Protein AF-A0AAW0LC11-F1 (afdb_monomer_lite)

Structure (mmCIF, N/CA/C/O backbone):
data_AF-A0AAW0LC11-F1
#
_entry.id   AF-A0AAW0LC11-F1
#
loop_
_atom_site.group_PDB
_atom_site.id
_atom_site.type_symbol
_atom_site.label_atom_id
_atom_site.label_alt_id
_atom_site.label_comp_id
_atom_site.label_asym_id
_atom_site.label_entity_id
_atom_site.label_seq_id
_atom_site.pdbx_PDB_ins_code
_atom_site.Cartn_x
_atom_site.Cartn_y
_atom_site.Cartn_z
_atom_site.occupancy
_atom_site.B_iso_or_equiv
_atom_site.auth_seq_id
_atom_site.auth_comp_id
_atom_site.auth_asym_id
_atom_site.auth_atom_id
_atom_site.pdbx_PDB_model_num
ATOM 1 N N . MET A 1 1 ? 6.332 -19.522 -12.329 1.00 46.59 1 MET A N 1
ATOM 2 C CA . MET A 1 1 ? 6.622 -18.281 -13.088 1.00 46.59 1 MET A CA 1
ATOM 3 C C . MET A 1 1 ? 7.494 -18.650 -14.279 1.00 46.59 1 MET A C 1
ATOM 5 O O . MET A 1 1 ? 8.344 -19.511 -14.119 1.00 46.59 1 MET A O 1
ATOM 9 N N . LYS A 1 2 ? 7.231 -18.092 -15.469 1.00 37.62 2 LYS A N 1
ATOM 10 C CA . LYS A 1 2 ? 7.733 -18.592 -16.768 1.00 37.62 2 LYS A CA 1
ATOM 11 C C . LYS A 1 2 ? 9.054 -17.950 -17.241 1.00 37.62 2 LYS A C 1
ATOM 13 O O . LYS A 1 2 ? 9.356 -17.996 -18.425 1.00 37.62 2 LYS A O 1
ATOM 18 N N . TYR A 1 3 ? 9.842 -17.389 -16.326 1.00 44.97 3 TYR A N 1
ATOM 19 C CA . TYR A 1 3 ? 11.202 -16.921 -16.595 1.00 44.97 3 TYR A CA 1
ATOM 20 C C . TYR A 1 3 ? 12.125 -17.413 -15.478 1.00 44.97 3 TYR A C 1
ATOM 22 O O . TYR A 1 3 ? 11.754 -17.350 -14.304 1.00 44.97 3 TYR A O 1
ATOM 30 N N . ASN A 1 4 ? 13.294 -17.942 -15.856 1.00 39.31 4 ASN A N 1
ATOM 31 C CA . ASN A 1 4 ? 14.324 -18.363 -14.909 1.00 39.31 4 ASN A CA 1
ATOM 32 C C . ASN A 1 4 ? 14.837 -17.134 -14.151 1.00 39.31 4 ASN A C 1
ATOM 34 O O . ASN A 1 4 ? 15.392 -16.215 -14.749 1.00 39.31 4 ASN A O 1
ATOM 38 N N . ILE A 1 5 ? 14.636 -17.144 -12.836 1.00 53.00 5 ILE A N 1
ATOM 39 C CA . ILE A 1 5 ? 15.193 -16.182 -11.882 1.00 53.00 5 ILE A CA 1
ATOM 40 C C . ILE A 1 5 ? 16.721 -16.282 -11.978 1.00 53.00 5 ILE A C 1
ATOM 42 O O . ILE A 1 5 ? 17.265 -17.386 -11.878 1.00 53.00 5 ILE A O 1
ATOM 46 N N . ARG A 1 6 ? 17.427 -15.168 -12.216 1.00 54.69 6 ARG A N 1
ATOM 47 C CA . ARG A 1 6 ? 18.897 -15.194 -12.225 1.00 54.69 6 ARG A CA 1
ATOM 48 C C . ARG A 1 6 ? 19.406 -15.284 -10.784 1.00 54.69 6 ARG A C 1
ATOM 50 O O . ARG A 1 6 ? 18.749 -14.768 -9.880 1.00 54.69 6 ARG A O 1
ATOM 57 N N . PRO A 1 7 ? 20.571 -15.903 -10.535 1.00 42.41 7 PRO A N 1
ATOM 58 C CA . PRO A 1 7 ? 21.178 -15.884 -9.207 1.00 42.41 7 PRO A CA 1
ATOM 59 C C . PRO A 1 7 ? 21.342 -14.436 -8.709 1.00 42.41 7 PRO A C 1
ATOM 61 O O . PRO A 1 7 ? 22.051 -13.653 -9.334 1.00 42.41 7 PRO A O 1
ATOM 64 N N . GLY A 1 8 ? 20.657 -14.082 -7.615 1.00 52.50 8 GLY A N 1
ATOM 65 C CA . GLY A 1 8 ? 20.631 -12.727 -7.040 1.00 52.50 8 GLY A CA 1
ATOM 66 C C . GLY A 1 8 ? 19.329 -11.945 -7.259 1.00 52.50 8 GLY A C 1
ATOM 67 O O . GLY A 1 8 ? 19.087 -10.975 -6.544 1.00 52.50 8 GLY A O 1
ATOM 68 N N . ASP A 1 9 ? 18.461 -12.380 -8.175 1.00 45.94 9 ASP A N 1
ATOM 69 C CA . ASP A 1 9 ? 17.125 -11.803 -8.330 1.00 45.94 9 ASP A CA 1
ATOM 70 C C . ASP A 1 9 ? 16.232 -12.288 -7.167 1.00 45.94 9 ASP A C 1
ATOM 72 O O . ASP A 1 9 ? 16.025 -13.489 -6.976 1.00 45.94 9 ASP A O 1
ATOM 76 N N . VAL A 1 10 ? 15.689 -11.363 -6.370 1.00 47.19 10 VAL A N 1
ATOM 77 C CA . VAL A 1 10 ? 14.707 -11.695 -5.326 1.00 47.19 10 VAL A CA 1
ATOM 78 C C . VAL A 1 10 ? 13.326 -11.892 -5.955 1.00 47.19 10 VAL A C 1
ATOM 80 O O . VAL A 1 10 ? 12.798 -11.017 -6.642 1.00 47.19 10 VAL A O 1
ATOM 83 N N . GLN A 1 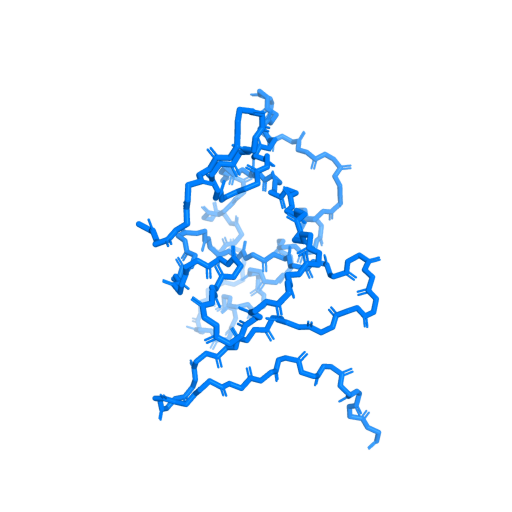11 ? 12.720 -13.060 -5.740 1.00 42.00 11 GLN A N 1
ATOM 84 C CA . GLN A 1 11 ? 11.367 -13.339 -6.207 1.00 42.00 11 GLN A CA 1
ATOM 85 C C . GLN A 1 11 ? 10.338 -12.641 -5.315 1.00 42.00 11 GLN A C 1
ATOM 87 O O . GLN A 1 11 ? 10.086 -13.090 -4.203 1.00 42.00 11 GLN A O 1
ATOM 92 N N . GLY A 1 12 ? 9.663 -11.621 -5.847 1.00 56.25 12 GLY A N 1
ATOM 93 C CA . GLY A 1 12 ? 8.412 -11.115 -5.285 1.00 56.25 12 GLY A CA 1
ATOM 94 C C . GLY A 1 12 ? 8.522 -10.420 -3.922 1.00 56.25 12 GLY A C 1
ATOM 95 O O . GLY A 1 12 ? 9.513 -10.476 -3.209 1.00 56.25 12 GLY A O 1
ATOM 96 N N . TYR A 1 13 ? 7.456 -9.696 -3.602 1.00 51.50 13 TYR A N 1
ATOM 97 C CA . TYR A 1 13 ? 7.193 -8.976 -2.356 1.00 51.50 13 TYR A CA 1
ATOM 98 C C . TYR A 1 13 ? 8.204 -7.918 -1.877 1.00 51.50 13 TYR A C 1
ATOM 100 O O . TYR A 1 13 ? 7.879 -7.198 -0.939 1.00 51.50 13 TYR A O 1
ATOM 108 N N . GLY A 1 14 ? 9.303 -7.639 -2.579 1.00 59.59 14 GLY A N 1
ATOM 109 C CA . GLY A 1 14 ? 10.234 -6.585 -2.146 1.00 59.59 14 GLY A CA 1
ATOM 110 C C . GLY A 1 14 ? 10.785 -6.847 -0.737 1.00 59.59 14 GLY A C 1
ATOM 111 O O . GLY A 1 14 ? 10.567 -7.911 -0.155 1.00 59.59 14 GLY A O 1
ATOM 112 N N . THR A 1 15 ? 11.500 -5.883 -0.167 1.00 62.97 15 THR A N 1
ATOM 113 C CA . THR A 1 15 ? 12.014 -6.026 1.199 1.00 62.97 15 THR A CA 1
ATOM 114 C C . THR A 1 15 ? 10.974 -5.491 2.174 1.00 62.97 15 THR A C 1
ATOM 116 O O . THR A 1 15 ? 10.652 -4.299 2.165 1.00 62.97 15 THR A O 1
ATOM 119 N N . VAL A 1 16 ? 10.439 -6.378 3.016 1.00 67.00 16 VAL A N 1
ATOM 120 C CA . VAL A 1 16 ? 9.625 -5.980 4.168 1.00 67.00 16 VAL A CA 1
ATOM 121 C C . VAL A 1 16 ? 10.573 -5.620 5.301 1.00 67.00 16 VAL A C 1
ATOM 123 O O . VAL A 1 16 ? 11.295 -6.475 5.811 1.00 67.00 16 VAL A O 1
ATOM 126 N N . VAL A 1 17 ? 10.565 -4.353 5.692 1.00 66.56 17 VAL A N 1
ATOM 127 C CA . VAL A 1 17 ? 11.282 -3.862 6.864 1.00 66.56 17 VAL A CA 1
ATOM 128 C C . VAL A 1 17 ? 10.307 -3.873 8.035 1.00 66.56 17 VAL A C 1
ATOM 130 O O . VAL A 1 17 ? 9.242 -3.252 7.982 1.00 66.56 17 VAL A O 1
ATOM 133 N N . ARG A 1 18 ? 10.668 -4.610 9.086 1.00 65.12 18 ARG A N 1
ATOM 134 C CA . ARG A 1 18 ? 9.960 -4.638 10.370 1.00 65.12 18 ARG A CA 1
ATOM 135 C C . ARG A 1 18 ? 10.855 -3.993 11.420 1.00 65.12 18 ARG A C 1
ATOM 137 O O . ARG A 1 18 ? 12.053 -4.251 11.433 1.00 65.12 18 ARG A O 1
ATOM 144 N N . SER A 1 19 ? 10.274 -3.148 12.262 1.00 62.22 19 SER A N 1
ATOM 145 C CA . SER A 1 19 ? 10.940 -2.620 13.455 1.00 62.22 19 SER A CA 1
ATOM 146 C C . SER A 1 19 ? 10.563 -3.503 14.638 1.00 62.22 19 SER A C 1
ATOM 148 O O . SER A 1 19 ? 9.378 -3.791 14.813 1.00 62.22 19 SER A O 1
ATOM 150 N N . ASP A 1 20 ? 11.537 -3.912 15.451 1.00 60.97 20 ASP A N 1
ATOM 151 C CA . ASP A 1 20 ? 11.297 -4.727 16.653 1.00 60.97 20 ASP A CA 1
ATOM 152 C C . ASP A 1 20 ? 10.403 -3.996 17.667 1.00 60.97 20 ASP A C 1
ATOM 154 O O . ASP A 1 20 ? 9.600 -4.614 18.359 1.00 60.97 20 ASP A O 1
ATOM 158 N N . ASN A 1 21 ? 10.467 -2.661 17.677 1.00 61.62 21 ASN A N 1
ATOM 159 C CA . ASN A 1 21 ? 9.615 -1.807 18.504 1.00 61.62 21 ASN A CA 1
ATOM 160 C C . ASN A 1 21 ? 8.304 -1.415 17.803 1.00 61.62 21 ASN A C 1
ATOM 162 O O . ASN A 1 21 ? 7.622 -0.509 18.276 1.00 61.62 21 ASN A O 1
ATOM 166 N N . GLN A 1 22 ? 8.005 -2.012 16.638 1.00 55.78 22 GLN A N 1
ATOM 167 C CA . GLN A 1 22 ? 6.844 -1.774 15.757 1.00 55.78 22 GLN A CA 1
ATOM 168 C C . GLN A 1 22 ? 6.595 -0.314 15.342 1.00 55.78 22 GLN A C 1
ATOM 170 O O . GLN A 1 22 ? 5.700 -0.023 14.555 1.00 55.78 22 GLN A O 1
ATOM 175 N N . ARG A 1 23 ? 7.446 0.606 15.791 1.00 58.09 23 ARG A N 1
ATOM 176 C CA . ARG A 1 23 ? 7.494 2.001 15.392 1.00 58.09 23 ARG A CA 1
ATOM 177 C C . ARG A 1 23 ? 8.527 2.130 14.294 1.00 58.09 23 ARG A C 1
ATOM 179 O O . ARG A 1 23 ? 9.733 2.163 14.541 1.00 58.09 23 ARG A O 1
ATOM 186 N N . LEU A 1 24 ? 8.043 2.128 13.063 1.00 61.69 24 LEU A N 1
ATOM 187 C CA . LEU A 1 24 ? 8.774 2.743 11.971 1.00 61.69 24 LEU A CA 1
ATOM 188 C C . LEU A 1 24 ? 8.350 4.215 12.019 1.00 61.69 24 LEU A C 1
ATOM 190 O O . LEU A 1 24 ? 7.195 4.531 11.753 1.00 61.69 24 LEU A O 1
ATOM 194 N N . ASP A 1 25 ? 9.257 5.091 12.446 1.00 63.09 25 ASP A N 1
ATOM 195 C CA . ASP A 1 25 ? 9.017 6.528 12.644 1.00 63.09 25 ASP A CA 1
ATOM 196 C C . ASP A 1 25 ? 9.001 7.285 11.301 1.00 63.09 25 ASP A C 1
ATOM 198 O O . ASP A 1 25 ? 9.809 8.168 11.036 1.00 63.09 25 ASP A O 1
ATOM 202 N N . TRP A 1 26 ? 8.139 6.848 10.377 1.00 61.84 26 TRP A N 1
ATOM 203 C CA . TRP A 1 26 ? 7.931 7.485 9.068 1.00 61.84 26 TRP A CA 1
ATOM 204 C C . TRP A 1 26 ? 6.648 8.322 9.041 1.00 61.84 26 TRP A C 1
ATOM 206 O O . TRP A 1 26 ? 6.057 8.519 7.982 1.00 61.84 26 TRP A O 1
ATOM 216 N N . GLU A 1 27 ? 6.204 8.790 10.211 1.00 70.94 27 GLU A N 1
ATOM 217 C CA . GLU A 1 27 ? 5.031 9.653 10.412 1.00 70.94 27 GLU A CA 1
ATOM 218 C C . GLU A 1 27 ? 3.683 9.069 9.947 1.00 70.94 27 GLU A C 1
ATOM 220 O O . GLU A 1 27 ? 2.644 9.702 10.111 1.00 70.94 27 GLU A O 1
ATOM 225 N N . SER A 1 28 ? 3.625 7.855 9.409 1.00 77.12 28 SER A N 1
ATOM 226 C CA . SER A 1 28 ? 2.370 7.295 8.894 1.00 77.12 28 SER A CA 1
ATOM 227 C C . SER A 1 28 ? 1.363 6.914 9.946 1.00 77.12 28 SER A C 1
ATOM 229 O O . SER A 1 28 ? 0.181 6.947 9.633 1.00 77.12 28 SER A O 1
ATOM 231 N N . GLN A 1 29 ? 1.775 6.643 11.185 1.00 80.12 29 GLN A N 1
ATOM 232 C CA . GLN A 1 29 ? 0.830 6.575 12.302 1.00 80.12 29 GLN A CA 1
ATOM 233 C C . GLN A 1 29 ? 0.018 7.866 12.401 1.00 80.12 29 GLN A C 1
ATOM 235 O O . GLN A 1 29 ? -1.192 7.833 12.596 1.00 80.12 29 GLN A O 1
ATOM 240 N N . ARG A 1 30 ? 0.659 9.015 12.175 1.00 84.62 30 ARG A N 1
ATOM 241 C CA . ARG A 1 30 ? -0.002 10.320 12.252 1.00 84.62 30 ARG A CA 1
ATOM 242 C C . ARG A 1 30 ? -0.996 10.552 11.124 1.00 84.62 30 ARG A C 1
ATOM 244 O O . ARG A 1 30 ? -1.858 11.409 11.268 1.00 84.62 30 ARG A O 1
ATOM 251 N N . VAL A 1 31 ? -0.872 9.819 10.018 1.00 88.81 31 VAL A N 1
ATOM 252 C CA . VAL A 1 31 ? -1.831 9.842 8.906 1.00 88.81 31 VAL A CA 1
ATOM 253 C C . VAL A 1 31 ? -2.895 8.757 9.088 1.00 88.81 31 VAL A C 1
ATOM 255 O O . VAL A 1 31 ? -4.076 9.017 8.895 1.00 88.81 31 VAL A O 1
ATOM 258 N N . ALA A 1 32 ? -2.496 7.552 9.492 1.00 90.44 32 ALA A N 1
ATOM 259 C CA . ALA A 1 32 ? -3.370 6.395 9.623 1.00 90.44 32 ALA A CA 1
ATOM 260 C C . ALA A 1 32 ? -4.384 6.550 10.762 1.00 90.44 32 ALA A C 1
ATOM 262 O O . ALA A 1 32 ? -5.555 6.255 10.552 1.00 90.44 32 ALA A O 1
ATOM 263 N N . MET A 1 33 ? -3.975 7.047 11.937 1.00 90.94 33 MET A N 1
ATOM 264 C CA . MET A 1 33 ? -4.882 7.152 13.088 1.00 90.94 33 MET A CA 1
ATOM 265 C C . MET A 1 33 ? -6.061 8.106 12.833 1.00 90.94 33 MET A C 1
ATOM 267 O O . MET A 1 33 ? -7.197 7.692 13.052 1.00 90.94 33 MET A O 1
ATOM 271 N N . PRO A 1 34 ? -5.867 9.319 12.273 1.00 92.12 34 PRO A N 1
ATOM 272 C CA . PRO A 1 34 ? -7.000 10.147 11.858 1.00 92.12 34 PRO A CA 1
ATOM 273 C C . PRO A 1 34 ? -7.891 9.485 10.798 1.00 92.12 34 PRO A C 1
ATOM 275 O O . PRO A 1 34 ? -9.109 9.617 10.861 1.00 92.12 34 PRO A O 1
ATOM 278 N N . LEU A 1 35 ? -7.312 8.753 9.834 1.00 93.12 35 LEU A N 1
ATOM 279 C CA . LEU A 1 35 ? -8.094 8.032 8.822 1.00 93.12 35 LEU A CA 1
ATOM 280 C C . LEU A 1 35 ? -8.972 6.940 9.442 1.00 93.12 35 LEU A C 1
ATOM 282 O O . LEU A 1 35 ? -10.114 6.777 9.017 1.00 93.12 35 LEU A O 1
ATOM 286 N N . PHE A 1 36 ? -8.465 6.221 10.445 1.00 93.31 36 PHE A N 1
ATOM 287 C CA . PHE A 1 36 ? -9.253 5.258 11.209 1.00 93.31 36 PHE A CA 1
ATOM 288 C C . PHE A 1 36 ? -10.418 5.930 11.941 1.00 93.31 36 PHE A C 1
ATOM 290 O O . PHE A 1 36 ? -11.539 5.433 11.841 1.00 93.31 36 PHE A O 1
ATOM 297 N N . GLY A 1 37 ? -10.195 7.089 12.567 1.00 92.38 37 GLY A N 1
ATOM 298 C CA . GLY A 1 37 ? -11.264 7.867 13.201 1.00 92.38 37 GLY A CA 1
ATOM 299 C C . GLY A 1 37 ? -12.363 8.285 12.228 1.00 92.38 37 GLY A C 1
ATOM 300 O O . GLY A 1 37 ? -13.538 7.998 12.459 1.00 92.38 37 GLY A O 1
ATOM 301 N N . TYR A 1 38 ? -11.991 8.862 11.080 1.00 93.00 38 TYR A N 1
ATOM 302 C CA . TYR A 1 38 ? -12.963 9.224 10.042 1.00 93.00 38 TYR A CA 1
ATOM 303 C C . TYR A 1 38 ? -13.710 8.009 9.483 1.00 93.00 38 TYR A C 1
ATOM 305 O O . TYR A 1 38 ? -14.906 8.091 9.205 1.00 93.00 38 TYR A O 1
ATOM 313 N N . LEU A 1 39 ? -13.030 6.871 9.319 1.00 92.38 39 LEU A N 1
ATOM 314 C CA . LEU A 1 39 ? -13.675 5.637 8.882 1.00 92.38 39 LEU A CA 1
ATOM 315 C C . LEU A 1 39 ? -14.679 5.130 9.926 1.00 92.38 39 LEU A C 1
ATOM 317 O O . LEU A 1 39 ? -15.754 4.670 9.551 1.00 92.38 39 LEU A O 1
ATOM 321 N N . GLY A 1 40 ? -14.349 5.239 11.214 1.00 91.94 40 GLY A N 1
ATOM 322 C CA . GLY A 1 40 ? -15.255 4.918 12.315 1.00 91.94 40 GLY A CA 1
ATOM 323 C C . GLY A 1 40 ? -16.530 5.756 12.267 1.00 91.94 40 GLY A C 1
ATOM 324 O O . GLY A 1 40 ? -17.624 5.197 12.281 1.00 91.94 40 GLY A O 1
ATOM 325 N N . GLU A 1 41 ? -16.398 7.075 12.111 1.00 90.50 41 GLU A N 1
ATOM 326 C CA . GLU A 1 41 ? -17.547 7.980 11.977 1.00 90.50 41 GLU A CA 1
ATOM 327 C C . GLU A 1 41 ? -18.418 7.652 10.755 1.00 90.50 41 GLU A C 1
ATOM 329 O O . GLU A 1 41 ? -19.644 7.592 10.862 1.00 90.50 41 GLU A O 1
ATOM 334 N N . LEU A 1 42 ? -17.802 7.399 9.593 1.00 93.00 42 LEU A N 1
ATOM 335 C CA . LEU A 1 42 ? -18.517 7.058 8.356 1.00 93.00 42 LEU A CA 1
ATOM 336 C C . LEU A 1 42 ? -19.295 5.741 8.449 1.00 93.00 42 LEU A C 1
ATOM 338 O O . LEU A 1 42 ? -20.287 5.566 7.744 1.00 93.00 42 LEU A O 1
ATOM 342 N N . LEU A 1 43 ? -18.839 4.818 9.293 1.00 92.56 43 LEU A N 1
ATOM 343 C CA . LEU A 1 43 ? -19.498 3.540 9.548 1.00 92.56 43 LEU A CA 1
ATOM 344 C C . LEU A 1 43 ? -20.510 3.614 10.703 1.00 92.56 43 LEU A C 1
ATOM 346 O O . LEU A 1 43 ? -20.951 2.572 11.181 1.00 92.56 43 LEU A O 1
ATOM 350 N N . GLU A 1 44 ? -20.876 4.825 11.142 1.00 91.94 44 GLU A N 1
ATOM 351 C CA . GLU A 1 44 ? -21.779 5.078 12.276 1.00 91.94 44 GLU A CA 1
ATOM 352 C C . GLU A 1 44 ? -21.264 4.486 13.606 1.00 91.94 44 GLU A C 1
ATOM 354 O O . GLU A 1 44 ? -22.029 4.254 14.547 1.00 91.94 44 GLU A O 1
ATOM 359 N N . GLY A 1 45 ? -19.952 4.251 13.693 1.00 86.19 45 GLY A N 1
ATOM 360 C CA . GLY A 1 45 ? -19.254 3.859 14.911 1.00 86.19 45 GLY A CA 1
ATOM 361 C C . GLY A 1 45 ? -18.994 5.048 15.835 1.00 86.19 45 GLY A C 1
ATOM 362 O O . GLY A 1 45 ? -19.248 6.209 15.499 1.00 86.19 45 GLY A O 1
ATOM 363 N N . LYS A 1 46 ? -18.470 4.773 17.033 1.00 85.19 46 LYS A N 1
ATOM 364 C CA . LYS A 1 46 ? -18.036 5.844 17.938 1.00 85.19 46 LYS A CA 1
ATOM 365 C C . LYS A 1 46 ? -16.664 6.358 17.514 1.00 85.19 46 LYS A C 1
ATOM 367 O O . LYS A 1 46 ? -15.761 5.573 17.239 1.00 85.19 46 LYS A O 1
ATOM 372 N N . MET A 1 47 ? -16.493 7.678 17.534 1.00 78.56 47 MET A N 1
ATOM 373 C CA . MET A 1 47 ? -15.173 8.300 17.397 1.00 78.56 47 MET A CA 1
ATOM 374 C C . MET A 1 47 ? -14.225 7.725 18.462 1.00 78.56 47 MET A C 1
ATOM 376 O O . MET A 1 47 ? -14.603 7.662 19.636 1.00 78.56 47 MET A O 1
ATOM 380 N N . GLY A 1 48 ? -13.029 7.290 18.061 1.00 84.25 48 GLY A N 1
ATOM 381 C CA . GLY A 1 48 ? -12.057 6.625 18.931 1.00 84.25 48 GLY A CA 1
ATOM 382 C C . GLY A 1 48 ? -12.096 5.092 18.892 1.00 84.25 48 GLY A C 1
ATOM 383 O O . GLY A 1 48 ? -11.087 4.470 19.198 1.00 84.25 48 GLY A O 1
ATOM 384 N N . GLU A 1 49 ? -13.206 4.459 18.493 1.00 89.88 49 GLU A N 1
ATOM 385 C CA . GLU A 1 49 ? -13.342 2.989 18.542 1.00 89.88 49 GLU A CA 1
ATOM 386 C C . GLU A 1 49 ? -12.429 2.281 17.530 1.00 89.88 49 GLU A C 1
ATOM 388 O O . GLU A 1 49 ? -11.799 1.268 17.834 1.00 89.88 49 GLU A O 1
ATOM 393 N N . MET A 1 50 ? -12.327 2.833 16.320 1.00 90.81 50 MET A N 1
ATOM 394 C CA . MET A 1 50 ? -11.396 2.340 15.307 1.00 90.81 50 MET A CA 1
ATOM 395 C C . MET A 1 50 ? -9.949 2.605 15.719 1.00 90.81 50 MET A C 1
ATOM 397 O O . MET A 1 50 ? -9.085 1.759 15.520 1.00 90.81 50 MET A O 1
ATOM 401 N N . GLU A 1 51 ? -9.666 3.763 16.304 1.00 91.62 51 GLU A N 1
ATOM 402 C CA . GLU A 1 51 ? -8.333 4.107 16.777 1.00 91.62 51 GLU A CA 1
ATOM 403 C C . GLU A 1 51 ? -7.867 3.153 17.882 1.00 91.62 51 GLU A C 1
ATOM 405 O O . GLU A 1 51 ? -6.780 2.595 17.766 1.00 91.62 51 GLU A O 1
ATOM 410 N N . GLU A 1 52 ? -8.706 2.880 18.883 1.00 91.06 52 GLU A N 1
ATOM 411 C CA . GLU A 1 52 ? -8.429 1.898 19.941 1.00 91.06 52 GLU A CA 1
ATOM 412 C C . GLU A 1 52 ? -8.180 0.491 19.368 1.00 91.06 52 GLU A C 1
ATOM 414 O O . GLU A 1 52 ? -7.301 -0.231 19.832 1.00 91.06 52 GLU A O 1
ATOM 419 N N . LEU A 1 53 ? -8.894 0.093 18.307 1.00 90.12 53 LEU A N 1
ATOM 420 C CA . LEU A 1 53 ? -8.678 -1.206 17.659 1.00 90.12 53 LEU A CA 1
ATOM 421 C C . LEU A 1 53 ? -7.289 -1.327 17.000 1.00 90.12 53 LEU A C 1
ATOM 423 O O . LEU A 1 53 ? -6.755 -2.434 16.888 1.00 90.12 53 LEU A O 1
ATOM 427 N N . PHE A 1 54 ? -6.714 -0.213 16.539 1.00 88.81 54 PHE A N 1
ATOM 428 C CA . PHE A 1 54 ? -5.475 -0.193 15.756 1.00 88.81 54 PHE A CA 1
ATOM 429 C C . PHE A 1 54 ? -4.273 0.456 16.471 1.00 88.81 54 PHE A C 1
ATOM 431 O O . PHE A 1 54 ? -3.175 0.423 15.910 1.00 88.81 54 PHE A O 1
ATOM 438 N N . GLU A 1 55 ? -4.431 0.994 17.686 1.00 85.81 55 GLU A N 1
ATOM 439 C CA . GLU A 1 55 ? -3.389 1.749 18.410 1.00 85.81 55 GLU A CA 1
ATOM 440 C C . GLU A 1 55 ? -2.103 0.943 18.664 1.00 85.81 55 GLU A C 1
ATOM 442 O O . GLU A 1 55 ? -1.002 1.440 18.418 1.00 85.81 55 GLU A O 1
ATOM 447 N N . ASP A 1 56 ? -2.251 -0.328 19.044 1.00 83.00 56 ASP A N 1
ATOM 448 C CA . ASP A 1 56 ? -1.160 -1.288 19.272 1.00 83.00 56 ASP A CA 1
ATOM 449 C C . ASP A 1 56 ? -0.992 -2.261 18.087 1.00 83.00 56 ASP A C 1
ATOM 451 O O . ASP A 1 56 ? -0.408 -3.345 18.195 1.00 83.00 56 ASP A O 1
ATOM 455 N N . GLY A 1 57 ? -1.539 -1.894 16.925 1.00 81.25 57 GLY A N 1
ATOM 456 C CA . GLY A 1 57 ? -1.478 -2.694 15.711 1.00 81.25 57 GLY A CA 1
ATOM 457 C C . GLY A 1 57 ? -0.059 -2.819 15.148 1.00 81.25 57 GLY A C 1
ATOM 458 O O . GLY A 1 57 ? 0.739 -1.881 15.165 1.00 81.25 57 GLY A O 1
ATOM 459 N N . MET A 1 58 ? 0.243 -3.980 14.556 1.00 82.88 58 MET A N 1
ATOM 460 C CA . MET A 1 58 ? 1.517 -4.199 13.867 1.00 82.88 58 MET A CA 1
ATOM 461 C C . MET A 1 58 ? 1.670 -3.274 12.661 1.00 82.88 58 MET 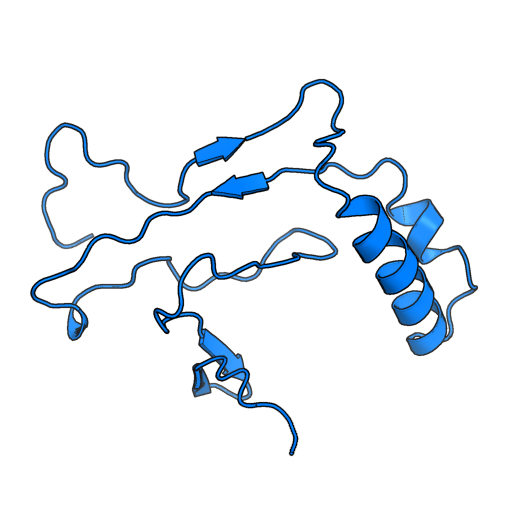A C 1
ATOM 463 O O . MET A 1 58 ? 0.796 -3.210 11.796 1.00 82.88 58 MET A O 1
ATOM 467 N N . GLN A 1 59 ? 2.846 -2.661 12.539 1.00 82.50 59 GLN A N 1
ATOM 468 C CA . GLN A 1 59 ? 3.199 -1.834 11.389 1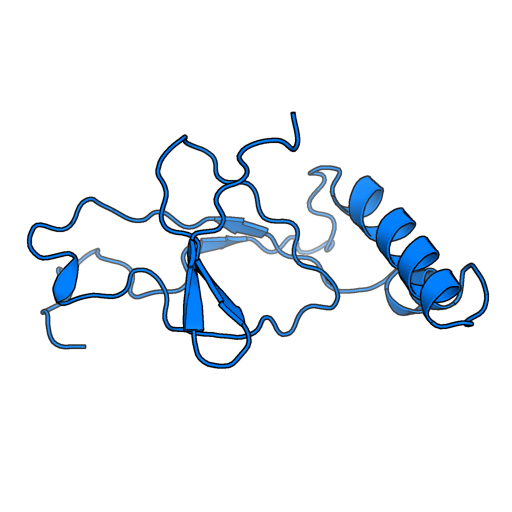.00 82.50 59 GLN A CA 1
ATOM 469 C C . GLN A 1 59 ? 4.466 -2.340 10.720 1.00 82.50 59 GLN A C 1
ATOM 471 O O . GLN A 1 59 ? 5.435 -2.745 11.365 1.00 82.50 59 GLN A O 1
ATOM 476 N N . TYR A 1 60 ? 4.458 -2.317 9.393 1.00 81.25 60 TYR A N 1
ATOM 477 C CA . TYR A 1 60 ? 5.609 -2.676 8.583 1.00 81.25 60 TYR A CA 1
ATOM 478 C C . TYR A 1 60 ? 5.655 -1.807 7.335 1.00 81.25 60 TYR A C 1
ATOM 480 O O . TYR A 1 60 ? 4.628 -1.371 6.816 1.00 81.25 60 TYR A O 1
ATOM 488 N N . VAL A 1 61 ? 6.865 -1.580 6.837 1.00 84.06 61 VAL A N 1
ATOM 489 C CA . VAL A 1 61 ? 7.087 -0.887 5.570 1.00 84.06 61 VAL A CA 1
ATOM 490 C C . VAL A 1 61 ? 7.539 -1.910 4.548 1.00 84.06 61 VAL A C 1
ATOM 492 O O . VAL A 1 61 ? 8.396 -2.753 4.815 1.00 84.06 61 VAL A O 1
ATOM 495 N N . ARG A 1 62 ? 6.965 -1.829 3.352 1.00 84.44 62 ARG A N 1
ATOM 496 C CA . ARG A 1 62 ? 7.339 -2.668 2.219 1.00 84.44 62 ARG A CA 1
ATOM 497 C C . ARG A 1 62 ? 7.920 -1.794 1.118 1.00 84.44 62 ARG A C 1
ATOM 499 O O . ARG A 1 62 ? 7.187 -1.090 0.431 1.00 84.44 62 ARG A O 1
ATOM 506 N N . MET A 1 63 ? 9.233 -1.875 0.921 1.00 85.12 63 MET A N 1
ATOM 507 C CA . MET A 1 63 ? 9.901 -1.207 -0.195 1.00 85.12 63 MET A CA 1
ATOM 508 C C . MET A 1 63 ? 9.955 -2.159 -1.386 1.00 85.12 63 MET A C 1
ATOM 510 O O . MET A 1 63 ? 10.480 -3.270 -1.282 1.00 85.12 63 MET A O 1
ATOM 514 N N . THR A 1 64 ? 9.402 -1.736 -2.524 1.00 85.56 64 THR A N 1
ATOM 515 C CA . THR A 1 64 ? 9.366 -2.564 -3.736 1.00 85.56 64 THR A CA 1
ATOM 516 C C . THR A 1 64 ? 10.039 -1.854 -4.897 1.00 85.56 64 THR A C 1
ATOM 518 O O . THR A 1 64 ? 9.718 -0.708 -5.190 1.00 85.56 64 THR A O 1
ATOM 521 N N . TYR A 1 65 ? 10.949 -2.558 -5.568 1.00 85.94 65 TYR A N 1
ATOM 522 C CA . TYR A 1 65 ? 11.609 -2.102 -6.784 1.00 85.94 65 TYR A CA 1
ATOM 523 C C . TYR A 1 65 ? 11.175 -2.980 -7.959 1.00 85.94 65 TYR A C 1
ATOM 525 O O . TYR A 1 65 ? 11.302 -4.204 -7.897 1.00 85.94 65 TYR A O 1
ATOM 533 N N . TYR A 1 66 ? 10.670 -2.352 -9.019 1.00 87.75 66 TYR A N 1
ATOM 534 C CA . TYR A 1 66 ? 10.257 -3.024 -10.248 1.00 87.75 66 TYR A CA 1
ATOM 535 C C . TYR A 1 66 ? 11.227 -2.639 -11.378 1.00 87.75 66 TYR A C 1
ATOM 537 O O . TYR A 1 66 ? 11.159 -1.510 -11.868 1.00 87.75 66 TYR A O 1
ATOM 545 N N . PRO A 1 67 ? 12.159 -3.521 -11.780 1.00 86.12 67 PRO A N 1
ATOM 546 C CA . PRO A 1 67 ? 13.093 -3.220 -12.862 1.00 86.12 67 PRO A CA 1
ATOM 547 C C . PRO A 1 67 ? 12.379 -3.156 -14.227 1.00 86.12 67 PRO A C 1
ATOM 549 O O . PRO A 1 67 ? 11.363 -3.833 -14.413 1.00 86.12 67 PRO A O 1
ATOM 552 N N . PRO A 1 68 ? 12.926 -2.419 -15.215 1.00 86.81 68 PRO A N 1
ATOM 553 C CA . PRO A 1 68 ? 12.434 -2.459 -16.591 1.00 86.81 68 PRO A CA 1
ATOM 554 C C . PRO A 1 68 ? 12.397 -3.890 -17.143 1.00 86.81 68 PRO A C 1
ATOM 556 O O . PRO A 1 68 ? 13.351 -4.656 -16.981 1.00 86.81 68 PRO A O 1
ATOM 559 N N . CYS A 1 69 ? 11.309 -4.245 -17.825 1.00 84.00 69 CYS A N 1
ATOM 560 C CA . CYS A 1 69 ? 11.118 -5.562 -18.429 1.00 84.00 69 CYS A CA 1
ATOM 561 C C . CYS A 1 69 ? 11.035 -5.438 -19.960 1.00 84.00 69 CYS A C 1
ATOM 563 O O . CYS A 1 69 ? 10.267 -4.605 -20.434 1.00 84.00 69 CYS A O 1
ATOM 565 N N . PRO A 1 70 ? 11.762 -6.261 -20.745 1.00 87.69 70 PRO A N 1
ATOM 566 C CA . PRO A 1 70 ? 11.655 -6.258 -22.210 1.00 87.69 70 PRO A CA 1
ATOM 567 C C . PRO A 1 70 ? 10.320 -6.786 -22.758 1.00 87.69 70 PRO A C 1
ATOM 569 O O . PRO A 1 70 ? 10.014 -6.541 -23.919 1.00 87.69 70 PRO A O 1
ATOM 572 N N . GLN A 1 71 ? 9.566 -7.545 -21.953 1.00 90.38 71 GLN A N 1
ATOM 573 C CA . GLN A 1 71 ? 8.283 -8.160 -22.327 1.00 90.38 71 GLN A CA 1
ATOM 574 C C . GLN A 1 71 ? 7.225 -7.903 -21.234 1.00 90.38 71 GLN A C 1
ATOM 576 O O . GLN A 1 71 ? 6.777 -8.848 -20.573 1.00 90.38 71 GLN A O 1
ATOM 581 N N . PRO A 1 72 ? 6.877 -6.632 -20.954 1.00 84.50 72 PRO A N 1
ATOM 582 C CA . PRO A 1 72 ? 5.995 -6.264 -19.844 1.00 84.50 72 PRO A CA 1
ATOM 583 C C . PRO A 1 72 ? 4.588 -6.872 -19.958 1.00 84.50 72 PRO A C 1
ATOM 585 O O . PRO A 1 72 ? 3.949 -7.120 -18.944 1.00 84.50 72 PRO A O 1
ATOM 588 N N . GLU A 1 73 ? 4.123 -7.182 -21.168 1.00 86.50 73 GLU A N 1
ATOM 589 C CA . GLU A 1 73 ? 2.841 -7.836 -21.446 1.00 86.50 73 GLU A CA 1
ATOM 590 C C . GLU A 1 73 ? 2.784 -9.311 -21.010 1.00 86.50 73 GLU A C 1
ATOM 592 O O . GLU A 1 73 ? 1.703 -9.882 -20.867 1.00 86.50 73 GLU A O 1
ATOM 597 N N . MET A 1 74 ? 3.945 -9.931 -20.778 1.00 85.81 74 MET A N 1
ATOM 598 C CA . MET A 1 74 ? 4.074 -11.345 -20.410 1.00 85.81 74 MET A CA 1
ATOM 599 C C . MET A 1 74 ? 4.287 -11.562 -18.907 1.00 85.81 74 MET A C 1
ATOM 601 O O . MET A 1 74 ? 4.353 -12.709 -18.448 1.00 85.81 74 MET A O 1
ATOM 605 N N . VAL A 1 75 ? 4.427 -10.483 -18.133 1.00 83.12 75 VAL A N 1
ATOM 606 C CA . VAL A 1 75 ? 4.750 -10.529 -16.704 1.00 83.12 75 VAL A CA 1
ATOM 607 C C . VAL A 1 75 ? 3.839 -9.611 -15.896 1.00 83.12 75 VAL A C 1
ATOM 609 O O . VAL A 1 75 ? 3.184 -8.721 -16.419 1.00 83.12 75 VAL A O 1
ATOM 612 N N . VAL A 1 76 ? 3.808 -9.829 -14.584 1.00 84.94 76 VAL A N 1
ATOM 613 C CA . VAL A 1 76 ? 3.166 -8.921 -13.631 1.00 84.94 76 VAL A CA 1
ATOM 614 C C . VAL A 1 76 ? 4.185 -8.624 -12.537 1.00 84.94 76 VAL A C 1
ATOM 616 O O . VAL A 1 76 ? 4.779 -9.559 -11.998 1.00 84.94 76 VAL A O 1
ATOM 619 N N . GLY A 1 77 ? 4.399 -7.342 -12.221 1.00 85.19 77 GLY A N 1
ATOM 620 C CA . GLY A 1 77 ? 5.385 -6.922 -11.217 1.00 85.19 77 GLY A CA 1
ATOM 621 C C . GLY A 1 77 ? 5.070 -7.445 -9.812 1.00 85.19 77 GLY A C 1
ATOM 622 O O . GLY A 1 77 ? 5.950 -7.961 -9.126 1.00 85.19 77 GLY A O 1
ATOM 623 N N . VAL A 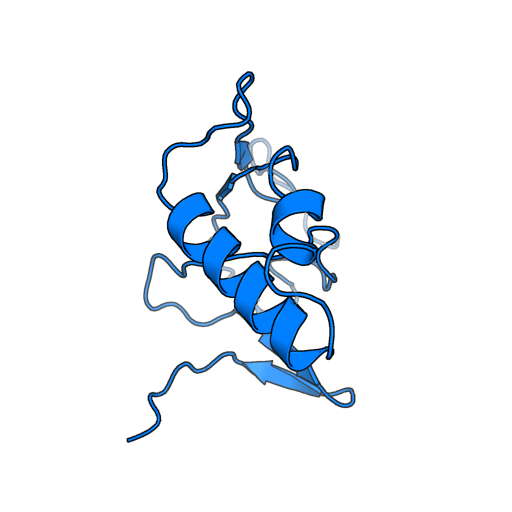1 78 ? 3.802 -7.368 -9.400 1.00 86.06 78 VAL A N 1
ATOM 624 C CA . VAL A 1 78 ? 3.284 -7.964 -8.162 1.00 86.06 78 VAL A CA 1
ATOM 625 C C . VAL A 1 78 ? 1.996 -8.722 -8.460 1.00 86.06 78 VAL A C 1
ATOM 627 O O . VAL A 1 78 ? 1.110 -8.220 -9.148 1.00 86.06 78 VAL A O 1
ATOM 630 N N . THR A 1 79 ? 1.891 -9.958 -7.975 1.00 86.12 79 THR A N 1
ATOM 631 C CA . THR A 1 79 ? 0.675 -10.755 -8.158 1.00 86.12 79 THR A CA 1
ATOM 632 C C . THR A 1 79 ? -0.519 -10.021 -7.562 1.00 86.12 79 THR A C 1
ATOM 634 O O . THR A 1 79 ? -0.439 -9.524 -6.447 1.00 86.12 79 THR A O 1
ATOM 637 N N . ARG A 1 80 ? -1.637 -10.017 -8.291 1.00 88.50 80 ARG A N 1
ATOM 638 C CA . ARG A 1 80 ? -2.924 -9.474 -7.837 1.00 88.50 80 ARG A CA 1
ATOM 639 C C . ARG A 1 80 ? -3.251 -9.984 -6.430 1.00 88.50 80 ARG A C 1
ATOM 641 O O . ARG A 1 80 ? -3.395 -11.194 -6.248 1.00 88.50 80 ARG A O 1
ATOM 648 N N . ASN A 1 81 ? -3.395 -9.071 -5.480 1.00 90.56 81 ASN A N 1
ATOM 649 C CA . ASN A 1 81 ? -3.718 -9.375 -4.094 1.00 90.56 81 ASN A CA 1
ATOM 650 C C . ASN A 1 81 ? -4.635 -8.296 -3.504 1.00 90.56 81 ASN A C 1
ATOM 652 O O . ASN A 1 81 ? -4.722 -7.188 -4.029 1.00 90.56 81 ASN A O 1
ATOM 656 N N . SER A 1 82 ? -5.298 -8.647 -2.407 1.00 92.38 82 SER A N 1
ATOM 657 C CA . SER A 1 82 ? -5.813 -7.679 -1.441 1.00 92.38 82 SER A CA 1
ATOM 658 C C . SER A 1 82 ? -4.838 -7.628 -0.274 1.00 92.38 82 SER A C 1
ATOM 660 O O . SER A 1 82 ? -4.180 -8.631 0.027 1.00 92.38 82 SER A O 1
ATOM 662 N N . ASP A 1 83 ? -4.712 -6.467 0.352 1.00 90.75 83 ASP A N 1
ATOM 663 C CA . ASP A 1 83 ? -3.891 -6.340 1.546 1.00 90.75 83 ASP A CA 1
ATOM 664 C C . ASP A 1 83 ? -4.635 -6.919 2.750 1.00 90.75 83 ASP A C 1
ATOM 666 O O . ASP A 1 83 ? -5.857 -6.834 2.846 1.00 90.75 83 ASP A O 1
ATOM 670 N N . ALA A 1 84 ? -3.883 -7.538 3.659 1.00 89.44 84 ALA A N 1
ATOM 671 C CA . ALA A 1 84 ? -4.412 -8.057 4.920 1.00 89.44 84 ALA A CA 1
ATOM 672 C C . ALA A 1 84 ? -4.333 -7.028 6.065 1.00 89.44 84 ALA A C 1
ATOM 674 O O . ALA A 1 84 ? -4.783 -7.310 7.172 1.00 89.44 84 ALA A O 1
ATOM 675 N N . ALA A 1 85 ? -3.715 -5.870 5.817 1.00 89.00 85 ALA A N 1
ATOM 676 C CA . ALA A 1 85 ? -3.619 -4.775 6.775 1.00 89.00 85 ALA A CA 1
ATOM 677 C C . ALA A 1 85 ? -4.949 -4.010 6.870 1.00 89.00 85 ALA A C 1
ATOM 679 O O . ALA A 1 85 ? -5.732 -4.016 5.922 1.00 89.00 85 ALA A O 1
ATOM 680 N N . GLY A 1 86 ? -5.174 -3.315 7.992 1.00 90.56 86 GLY A N 1
ATOM 681 C CA . GLY A 1 86 ? -6.336 -2.432 8.150 1.00 90.56 86 GLY A CA 1
ATOM 682 C C . GLY A 1 86 ? -6.318 -1.267 7.156 1.00 90.56 86 GLY A C 1
ATOM 683 O O . GLY A 1 86 ? -7.284 -1.057 6.431 1.00 90.56 86 GLY A O 1
ATOM 684 N N . ILE A 1 87 ? -5.191 -0.551 7.075 1.00 91.12 87 ILE A N 1
ATOM 685 C CA . ILE A 1 87 ? -4.940 0.507 6.087 1.00 91.12 87 ILE A CA 1
ATOM 686 C C . ILE A 1 87 ? -3.526 0.340 5.522 1.00 91.12 87 ILE A C 1
ATOM 688 O O . ILE A 1 87 ? -2.569 0.133 6.270 1.00 91.12 87 ILE A O 1
ATOM 692 N N . THR A 1 88 ? -3.396 0.496 4.203 1.00 91.69 88 THR A N 1
ATOM 693 C CA . THR A 1 88 ? -2.109 0.628 3.509 1.00 91.69 88 THR A CA 1
ATOM 694 C C . THR A 1 88 ? -1.975 2.046 2.963 1.00 91.69 88 THR A C 1
ATOM 696 O O . THR A 1 88 ? -2.799 2.487 2.167 1.00 91.69 88 THR A O 1
ATOM 699 N N . ILE A 1 89 ? -0.907 2.748 3.345 1.00 90.88 89 ILE A N 1
ATOM 700 C CA . ILE A 1 89 ? -0.529 4.033 2.746 1.00 90.88 89 ILE A CA 1
ATOM 701 C C . ILE A 1 89 ? 0.569 3.748 1.720 1.00 90.88 89 ILE A C 1
ATOM 703 O O . ILE A 1 89 ? 1.662 3.306 2.079 1.00 90.88 89 ILE A O 1
ATOM 707 N N . LEU A 1 90 ? 0.269 3.975 0.441 1.00 91.19 90 LEU A N 1
ATOM 708 C CA . LEU A 1 90 ? 1.189 3.731 -0.667 1.00 91.19 90 LEU A CA 1
ATOM 709 C C . LEU A 1 90 ? 1.787 5.049 -1.165 1.00 91.19 90 LEU A C 1
ATOM 711 O O . LEU A 1 90 ? 1.063 5.999 -1.445 1.00 91.19 90 LEU A O 1
ATOM 715 N N . HIS A 1 91 ? 3.108 5.084 -1.335 1.00 89.50 91 HIS A N 1
ATOM 716 C CA . HIS A 1 91 ? 3.805 6.198 -1.970 1.00 89.50 91 HIS A CA 1
ATOM 717 C C . HIS A 1 91 ? 4.562 5.712 -3.212 1.00 89.50 91 HIS A C 1
ATOM 719 O O . HIS A 1 91 ? 5.477 4.891 -3.108 1.00 89.50 91 HIS A O 1
ATOM 725 N N . GLN A 1 92 ? 4.188 6.214 -4.392 1.00 89.31 92 GLN A N 1
ATOM 726 C CA . GLN A 1 92 ? 4.928 5.977 -5.633 1.00 89.31 92 GLN A CA 1
ATOM 727 C C . GLN A 1 92 ? 6.120 6.936 -5.697 1.00 89.31 92 GLN A C 1
ATOM 729 O O . GLN A 1 92 ? 5.980 8.115 -6.002 1.00 89.31 92 GLN A O 1
ATOM 734 N N . VAL A 1 93 ? 7.306 6.410 -5.381 1.00 89.00 93 VAL A N 1
ATOM 735 C CA . VAL A 1 93 ? 8.556 7.185 -5.242 1.00 89.00 93 VAL A CA 1
ATOM 736 C C . VAL A 1 93 ? 9.027 7.868 -6.529 1.00 89.00 93 VAL A C 1
ATOM 738 O O . VAL A 1 93 ? 9.866 8.763 -6.483 1.00 89.00 93 VAL A O 1
ATOM 741 N N . ASN A 1 94 ? 8.536 7.430 -7.685 1.00 85.81 94 ASN A N 1
ATOM 742 C CA . ASN A 1 94 ? 8.827 8.029 -8.977 1.00 85.81 94 ASN A CA 1
ATOM 743 C C . ASN A 1 94 ? 7.533 8.166 -9.792 1.00 85.81 94 ASN A C 1
ATOM 745 O O . ASN A 1 94 ? 6.528 7.527 -9.498 1.00 85.81 94 ASN A O 1
ATOM 749 N N . GLY A 1 95 ? 7.565 8.991 -10.839 1.00 85.56 95 GLY A N 1
ATOM 750 C CA . GLY A 1 95 ? 6.422 9.202 -11.735 1.00 85.56 95 GLY A CA 1
ATOM 751 C C . GLY A 1 95 ? 6.169 8.053 -12.716 1.00 85.56 95 GLY A C 1
ATOM 752 O O . GLY A 1 95 ? 5.676 8.301 -13.811 1.00 85.56 95 GLY A O 1
ATOM 753 N N . VAL A 1 96 ? 6.576 6.822 -12.387 1.00 88.69 96 VAL A N 1
ATOM 754 C CA . VAL A 1 96 ? 6.330 5.651 -13.234 1.00 88.69 96 VAL A CA 1
ATOM 755 C C . VAL A 1 96 ? 4.986 5.041 -12.848 1.00 88.69 96 VAL A C 1
ATOM 757 O O . VAL A 1 96 ? 4.780 4.603 -11.715 1.00 88.69 96 VAL A O 1
ATOM 760 N N . GLU A 1 97 ? 4.071 5.005 -13.812 1.00 89.69 97 GLU A N 1
ATOM 761 C CA . GLU A 1 97 ? 2.760 4.377 -13.663 1.00 89.69 97 GLU A CA 1
ATOM 762 C C . GLU A 1 97 ? 2.871 2.846 -13.583 1.00 89.69 97 GLU A C 1
ATOM 764 O O . GLU A 1 97 ? 3.809 2.234 -14.099 1.00 89.69 97 GLU A O 1
ATOM 769 N N . GLY A 1 98 ? 1.890 2.204 -12.946 1.00 89.06 98 GLY A N 1
ATOM 770 C CA . GLY A 1 98 ? 1.842 0.741 -12.862 1.00 89.06 98 GLY A CA 1
ATOM 771 C C . GLY A 1 98 ? 0.975 0.192 -11.736 1.00 89.06 98 GLY A C 1
ATOM 772 O O . GLY A 1 98 ? 0.627 -0.988 -11.761 1.00 89.06 98 GLY A O 1
ATOM 773 N N . PHE A 1 99 ? 0.595 1.025 -10.762 1.00 91.88 99 PHE A N 1
ATOM 774 C CA . PHE A 1 99 ? -0.388 0.634 -9.760 1.00 91.88 99 PHE A CA 1
ATOM 775 C C . PHE A 1 99 ? -1.782 0.561 -10.393 1.00 91.88 99 PHE A C 1
ATOM 777 O O . PHE A 1 99 ? -2.194 1.452 -11.139 1.00 91.88 99 PHE A O 1
ATOM 784 N N . GLN A 1 100 ? -2.484 -0.541 -10.137 1.00 93.00 100 GLN A N 1
ATOM 785 C CA . GLN A 1 100 ? -3.804 -0.804 -10.694 1.00 93.00 100 GLN A CA 1
ATOM 786 C C . GLN A 1 100 ? -4.749 -1.318 -9.615 1.00 93.00 100 GLN A C 1
ATOM 788 O O . GLN A 1 100 ? -4.374 -2.164 -8.801 1.00 93.00 100 GLN A O 1
ATOM 793 N N . ILE A 1 101 ? -6.002 -0.871 -9.676 1.00 93.62 101 ILE A N 1
ATOM 794 C CA . ILE A 1 101 ? -7.077 -1.293 -8.777 1.00 93.62 101 ILE A CA 1
ATOM 795 C C . ILE A 1 101 ? -8.150 -2.011 -9.593 1.00 93.62 101 ILE A C 1
ATOM 797 O O . ILE A 1 101 ? -8.547 -1.567 -10.675 1.00 93.62 101 ILE A O 1
ATOM 801 N N . LYS A 1 102 ? -8.638 -3.138 -9.065 1.00 93.75 102 LYS A N 1
ATOM 802 C CA . LYS A 1 102 ? -9.747 -3.873 -9.671 1.00 93.75 102 LYS A CA 1
ATOM 803 C C . LYS A 1 102 ? -11.079 -3.370 -9.124 1.00 93.75 102 LYS A C 1
ATOM 805 O O . LYS A 1 102 ? -11.363 -3.562 -7.946 1.00 93.75 102 LYS A O 1
ATOM 810 N N . LYS A 1 103 ? -11.914 -2.807 -9.993 1.00 93.12 103 LYS A N 1
ATOM 811 C CA . LYS A 1 103 ? -13.279 -2.368 -9.682 1.00 93.12 103 LYS A CA 1
ATOM 812 C C . LYS A 1 103 ? -14.240 -2.970 -10.702 1.00 93.12 103 LYS A C 1
ATOM 814 O O . LYS A 1 103 ? -13.953 -2.945 -11.894 1.00 93.12 103 LYS A O 1
ATOM 819 N N . ASP A 1 104 ? -15.327 -3.580 -10.231 1.00 95.31 104 ASP A N 1
ATOM 820 C CA . ASP A 1 104 ? -16.375 -4.177 -11.078 1.00 95.31 104 ASP A CA 1
ATOM 821 C C . ASP A 1 104 ? -15.839 -5.149 -12.148 1.00 95.31 104 ASP A C 1
ATOM 823 O O . ASP A 1 104 ? -16.291 -5.195 -13.288 1.00 95.31 104 ASP A O 1
ATOM 827 N N . GLY A 1 105 ? -14.819 -5.935 -11.788 1.00 92.94 105 GLY A N 1
ATOM 828 C CA . GLY A 1 105 ? -14.185 -6.893 -12.701 1.00 92.94 105 GLY A CA 1
ATOM 829 C C . GLY A 1 105 ? -13.065 -6.314 -13.574 1.00 92.94 105 GLY A C 1
ATOM 830 O O . GLY A 1 105 ? -12.274 -7.094 -14.108 1.00 92.94 105 GLY A O 1
ATOM 831 N N . VAL A 1 106 ? -12.940 -4.989 -13.655 1.00 93.69 106 VAL A N 1
ATOM 832 C CA . VAL A 1 106 ? -12.036 -4.264 -14.559 1.00 93.69 106 VAL A CA 1
ATOM 833 C C . VAL A 1 106 ? -10.818 -3.725 -13.805 1.00 93.69 106 VAL A C 1
ATOM 835 O O . VAL A 1 106 ? -10.942 -3.218 -12.692 1.00 93.69 106 VAL A O 1
ATOM 838 N N . TRP A 1 107 ? -9.631 -3.848 -14.405 1.00 91.69 107 TRP A N 1
ATOM 839 C CA . TRP A 1 107 ? -8.393 -3.253 -13.890 1.00 91.69 107 TRP A CA 1
ATOM 840 C C . TRP A 1 107 ? -8.250 -1.825 -14.405 1.00 91.69 107 TRP A C 1
ATOM 842 O O . TRP A 1 107 ? -8.228 -1.611 -15.614 1.00 91.69 107 TRP A O 1
ATOM 852 N N . ASN A 1 108 ? -8.136 -0.871 -13.485 1.00 93.06 108 ASN A N 1
ATOM 853 C CA . ASN A 1 108 ? -7.957 0.546 -13.783 1.00 93.06 108 ASN A CA 1
ATOM 854 C C . ASN A 1 108 ? -6.586 0.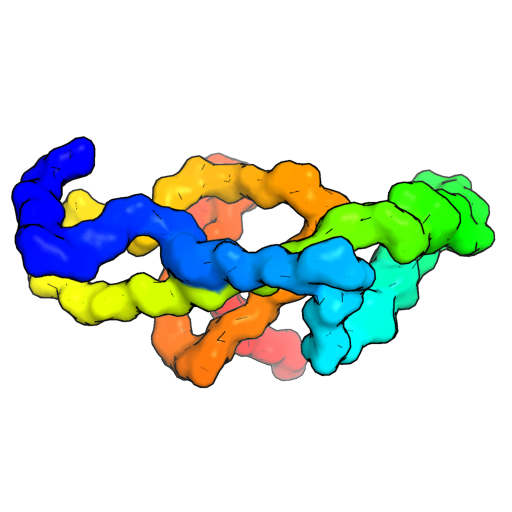984 -13.273 1.00 93.06 108 ASN A C 1
ATOM 856 O O . ASN A 1 108 ? -6.204 0.595 -12.169 1.00 93.06 108 ASN A O 1
ATOM 860 N N . LEU A 1 109 ? -5.855 1.770 -14.065 1.00 91.75 109 LEU A N 1
ATOM 861 C CA . LEU A 1 109 ? -4.657 2.455 -13.579 1.00 91.75 109 LEU A CA 1
ATOM 862 C C . LEU A 1 109 ? -5.066 3.457 -12.502 1.00 91.75 109 LEU A C 1
ATOM 864 O O . LEU A 1 109 ? -6.053 4.173 -12.670 1.00 91.75 109 LEU A O 1
ATOM 868 N N . ASP A 1 110 ? -4.302 3.507 -11.416 1.00 82.12 110 ASP A N 1
ATOM 869 C CA . ASP A 1 110 ? -4.420 4.589 -10.447 1.00 82.12 110 ASP A CA 1
ATOM 870 C C . ASP A 1 110 ? -3.747 5.836 -11.021 1.00 82.12 110 ASP A C 1
ATOM 872 O O . ASP A 1 110 ? -2.575 6.125 -10.785 1.00 82.12 110 ASP A O 1
ATOM 876 N N . THR A 1 111 ? -4.476 6.535 -11.884 1.00 69.00 111 THR A N 1
ATOM 877 C CA . THR A 1 111 ? -4.071 7.854 -12.342 1.00 69.00 111 THR A CA 1
ATOM 878 C C . THR A 1 111 ? -4.586 8.851 -11.321 1.00 69.00 111 THR A C 1
ATOM 880 O O . THR A 1 111 ? -5.734 9.291 -11.396 1.00 69.00 111 THR A O 1
ATOM 883 N N . THR A 1 112 ? -3.734 9.261 -10.388 1.00 58.72 112 THR A N 1
ATOM 884 C CA . THR A 1 112 ? -3.925 10.522 -9.665 1.00 58.72 112 THR A CA 1
ATOM 885 C C . THR A 1 112 ? -3.695 11.687 -10.636 1.00 58.72 112 THR A C 1
ATOM 887 O O . THR A 1 112 ? -2.774 12.483 -10.499 1.00 58.72 112 THR A O 1
ATOM 890 N N . GLN A 1 113 ? -4.543 11.803 -11.661 1.00 48.53 113 GLN A N 1
ATOM 891 C CA . GLN A 1 113 ? -4.811 13.101 -12.258 1.00 48.53 113 GLN A CA 1
ATOM 892 C C . GLN A 1 113 ? -5.802 13.775 -11.323 1.00 48.53 113 GLN A C 1
ATOM 894 O O . GLN A 1 113 ? -6.958 13.372 -11.212 1.00 48.53 113 GLN A O 1
ATOM 899 N N . SER A 1 114 ? -5.272 14.738 -10.574 1.00 38.47 114 SER A N 1
ATOM 900 C CA . SER A 1 114 ? -6.008 15.719 -9.790 1.00 38.47 114 SER A CA 1
ATOM 901 C C . SER A 1 114 ? -7.368 16.022 -10.413 1.00 38.47 114 SER A C 1
ATOM 903 O O . SER A 1 114 ? -7.435 16.415 -11.578 1.00 38.47 114 SER A O 1
ATOM 905 N N . LEU A 1 115 ? -8.426 15.897 -9.614 1.00 36.72 115 LEU A N 1
ATOM 906 C CA . LEU A 1 115 ? -9.628 16.700 -9.797 1.00 36.72 115 LEU A CA 1
ATOM 907 C C . LEU A 1 115 ? -9.170 18.161 -9.964 1.00 36.72 115 LEU A C 1
ATOM 909 O O . LEU A 1 115 ? -8.701 18.768 -9.002 1.00 36.72 115 LEU A O 1
ATOM 913 N N . SER A 1 116 ? -9.194 18.660 -11.200 1.00 35.97 116 SER A N 1
ATOM 914 C CA . SER A 1 116 ? -9.092 20.082 -11.532 1.00 35.97 116 SER A CA 1
ATOM 915 C C . SER A 1 116 ? -10.466 20.720 -11.444 1.00 35.97 116 SER A C 1
ATOM 917 O O . SER A 1 116 ? -11.393 20.099 -12.018 1.00 35.97 116 SER A O 1
#

Foldseek 3Di:
DPDDQDVPRDPAQADKDFDPVLDPPPCVCVVVLVVQQVVCVVVVHDRCPSNVVPVPPHDIDGDADQDDDPCPVVDARHPDDDDPDPDD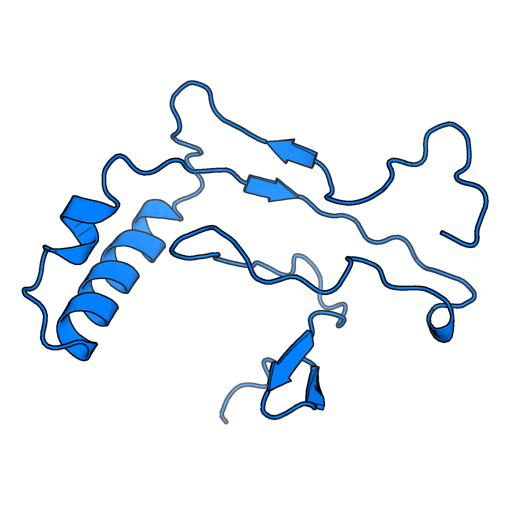DDDDPDPDWRDWDDDPNDTDTPPPPDPD

Organism: Quercus suber (NCBI:txid58331)

Secondary structure (DSSP, 8-state):
--SPPPTT---SS-EEEE-TTS---SSHHHHHHHHHHHHHHHTTPPTTHHHHHHTT---EEEE------S-GGG--SS------SS------SSS----EEEETTEEEE-------

pLDDT: mean 78.61, std 16.84, range [35.97, 95.31]

InterPro domains:
  IPR027443 Isopenicillin N synthase-like superfamily [G3DSA:2.60.120.330] (3-109)
  IPR044861 Isopenicillin N synthase-like, Fe(2+) 2OG dioxygenase domain [PF03171] (60-107)
  IPR050295 Plant 2-oxoglutarate-dependent oxidoreductases [PTHR47991] (29-107)

Radius of gyration: 17.59 Å; chains: 1; bounding box: 43×39×42 Å

Sequence (116 aa):
MKYNIRPGDVQGYGTVVRSDNQRLDWESQRVAMPLFGYLGELLEGKMGEMEELFEDGMQYVRMTYYPPCPQPEMVVGVTRNSDAAGITILHQVNGVEGFQIKKDGVWNLDTTQSLS